Protein AF-A0A527YHY5-F1 (afdb_monomer)

Foldseek 3Di:
DDDDPVCVLVVLLVCLLVQEEAEDAPVPDDVVSVVSSVVSNYHYDHDHDPCPVVVVDDDPVRVVVVVVVVVVVVVVVVVVD

Structure (mmCIF, N/CA/C/O backbone):
data_AF-A0A527YHY5-F1
#
_entry.id   AF-A0A527YHY5-F1
#
loop_
_atom_site.group_PDB
_atom_site.id
_atom_site.type_symbol
_atom_site.label_atom_id
_atom_site.label_alt_id
_atom_site.label_comp_id
_atom_site.label_asym_id
_atom_site.label_entity_id
_atom_site.label_seq_id
_atom_site.pdbx_PDB_ins_code
_atom_site.Cartn_x
_atom_site.Cartn_y
_atom_site.Cartn_z
_atom_site.occupancy
_atom_site.B_iso_or_equiv
_atom_site.auth_seq_id
_atom_site.auth_comp_id
_atom_site.auth_asym_id
_atom_site.auth_atom_id
_atom_site.pdbx_PDB_model_num
ATOM 1 N N . GLU A 1 1 ? -12.433 -13.206 -0.685 1.00 84.88 1 GLU A N 1
ATOM 2 C CA . GLU A 1 1 ? -13.267 -13.312 -1.899 1.00 84.88 1 GLU A CA 1
ATOM 3 C C . GLU A 1 1 ? -13.006 -12.084 -2.762 1.00 84.88 1 GLU A C 1
ATOM 5 O O . GLU A 1 1 ? -12.360 -11.158 -2.277 1.00 84.88 1 GLU A O 1
ATOM 10 N N . LEU A 1 2 ? -13.388 -12.103 -4.038 1.00 93.25 2 LEU A N 1
ATOM 11 C CA . LEU A 1 2 ? -13.321 -10.902 -4.874 1.00 93.25 2 LEU A CA 1
ATOM 12 C C . LEU A 1 2 ? -14.593 -10.084 -4.639 1.00 93.25 2 LEU A C 1
ATOM 14 O O . LEU A 1 2 ? -15.674 -10.663 -4.578 1.00 93.25 2 LEU A O 1
ATOM 18 N N . HIS A 1 3 ? -14.439 -8.770 -4.507 1.00 94.88 3 HIS A N 1
ATOM 19 C CA . HIS A 1 3 ? -15.526 -7.821 -4.274 1.00 94.88 3 HIS A CA 1
ATOM 20 C C . HIS A 1 3 ? -15.483 -6.719 -5.328 1.00 94.88 3 HIS A C 1
ATOM 22 O O . HIS A 1 3 ? -14.406 -6.376 -5.829 1.00 94.88 3 HIS A O 1
ATOM 28 N N . GLU A 1 4 ? -16.640 -6.139 -5.626 1.00 97.62 4 GLU A N 1
ATOM 29 C CA . GLU A 1 4 ? -16.736 -4.944 -6.452 1.00 97.62 4 GLU A CA 1
ATOM 30 C C . GLU A 1 4 ? -16.147 -3.732 -5.708 1.00 97.62 4 GLU A C 1
ATOM 32 O O . GLU A 1 4 ? -16.291 -3.622 -4.486 1.00 97.62 4 GLU A O 1
ATOM 37 N N . PRO A 1 5 ? -15.522 -2.760 -6.402 1.00 96.94 5 PRO A N 1
ATOM 38 C CA . PRO A 1 5 ? -14.926 -1.593 -5.745 1.00 96.94 5 PRO A CA 1
ATOM 39 C C . PRO A 1 5 ? -15.901 -0.810 -4.852 1.00 96.94 5 PRO A C 1
ATOM 41 O O . PRO A 1 5 ? -15.499 -0.267 -3.825 1.00 96.94 5 PRO A O 1
ATOM 44 N N . GLY A 1 6 ? -17.188 -0.777 -5.219 1.00 97.44 6 GLY A N 1
ATOM 45 C CA . GLY A 1 6 ? -18.241 -0.116 -4.440 1.00 97.44 6 GLY A CA 1
ATOM 46 C C . GLY A 1 6 ? -18.535 -0.773 -3.086 1.00 97.44 6 GLY A C 1
ATOM 47 O O . GLY A 1 6 ? -19.118 -0.135 -2.215 1.00 97.44 6 GLY A O 1
ATOM 48 N N . GLU A 1 7 ? -18.108 -2.018 -2.876 1.00 97.38 7 GLU A N 1
ATOM 49 C CA . GLU A 1 7 ? -18.314 -2.755 -1.625 1.00 97.38 7 GLU A CA 1
ATOM 50 C C . GLU A 1 7 ? -17.215 -2.482 -0.587 1.00 97.38 7 GLU A C 1
ATOM 52 O O . GLU A 1 7 ? -17.341 -2.885 0.569 1.00 97.38 7 GLU A O 1
ATOM 57 N N . PHE A 1 8 ? -16.142 -1.780 -0.969 1.00 96.69 8 PHE A N 1
ATOM 58 C CA . PHE A 1 8 ? -14.941 -1.626 -0.147 1.00 96.69 8 PHE A CA 1
ATOM 59 C C . PHE A 1 8 ? -15.223 -1.045 1.246 1.00 96.69 8 PHE A C 1
ATOM 61 O O . PHE A 1 8 ? -14.787 -1.606 2.253 1.00 96.69 8 PHE A O 1
ATOM 68 N N . GLU A 1 9 ? -15.996 0.043 1.326 1.00 97.06 9 GLU A N 1
ATOM 69 C CA . GLU A 1 9 ? -16.335 0.670 2.611 1.00 97.06 9 GLU A CA 1
ATOM 70 C C . GLU A 1 9 ? -17.227 -0.243 3.471 1.00 97.06 9 GLU A C 1
ATOM 72 O O . GLU A 1 9 ? -17.006 -0.373 4.676 1.00 97.06 9 GLU A O 1
ATOM 77 N N . ALA A 1 10 ? -18.194 -0.934 2.859 1.00 96.88 10 ALA A N 1
ATOM 78 C CA . ALA A 1 10 ? -19.104 -1.829 3.573 1.00 96.88 10 ALA A CA 1
ATOM 79 C C . ALA A 1 10 ? -18.365 -3.027 4.190 1.00 96.88 10 ALA A C 1
ATOM 81 O O . ALA A 1 10 ? -18.617 -3.390 5.341 1.00 96.88 10 ALA A O 1
ATOM 82 N N . VAL A 1 11 ? -17.410 -3.607 3.457 1.00 96.38 11 VAL A N 1
ATOM 83 C CA . VAL A 1 11 ? -16.584 -4.720 3.944 1.00 96.38 11 VAL A CA 1
ATOM 84 C C . VAL A 1 11 ? -15.679 -4.273 5.094 1.00 96.38 11 VAL A C 1
ATOM 86 O O . VAL A 1 11 ? -15.593 -4.966 6.108 1.00 96.38 11 VAL A O 1
ATOM 89 N N . ILE A 1 12 ? -15.043 -3.101 4.993 1.00 96.50 12 ILE A N 1
ATOM 90 C CA . ILE A 1 12 ? -14.212 -2.563 6.083 1.00 96.50 12 ILE A CA 1
ATOM 91 C C . ILE A 1 12 ? -15.050 -2.306 7.337 1.00 96.50 12 ILE A C 1
ATOM 93 O O . ILE A 1 12 ? -14.635 -2.698 8.428 1.00 96.50 12 ILE A O 1
ATOM 97 N N . ALA A 1 13 ? -16.233 -1.703 7.199 1.00 97.31 13 ALA A N 1
ATOM 98 C CA . ALA A 1 13 ? -17.136 -1.468 8.324 1.00 97.31 13 ALA A CA 1
ATOM 99 C C . ALA A 1 13 ? -17.556 -2.782 9.003 1.00 97.31 13 ALA A C 1
ATOM 101 O O . ALA A 1 13 ? -17.558 -2.875 10.231 1.00 97.31 13 ALA A O 1
ATOM 102 N N . ALA A 1 14 ? -17.853 -3.825 8.219 1.00 96.50 14 ALA A N 1
ATOM 103 C CA . ALA A 1 14 ? -18.185 -5.146 8.746 1.00 96.50 14 ALA A CA 1
ATOM 104 C C . ALA A 1 14 ? -17.017 -5.776 9.529 1.00 96.50 14 ALA A C 1
ATOM 106 O O . ALA A 1 14 ? -17.234 -6.331 10.606 1.00 96.50 14 ALA A O 1
ATOM 107 N N . LEU A 1 15 ? -15.779 -5.645 9.033 1.00 96.25 15 LEU A N 1
ATOM 108 C CA . LEU A 1 15 ? -14.577 -6.097 9.743 1.00 96.25 15 LEU A CA 1
ATOM 109 C C . LEU A 1 15 ? -14.359 -5.312 11.044 1.00 96.25 15 LEU A C 1
ATOM 111 O O . LEU A 1 15 ? -14.110 -5.908 12.092 1.00 96.25 15 LEU A O 1
ATOM 115 N N . ALA A 1 16 ? -14.489 -3.986 10.993 1.00 97.62 16 ALA A N 1
ATOM 116 C CA . ALA A 1 16 ? -14.345 -3.108 12.150 1.00 97.62 16 ALA A CA 1
ATOM 117 C C . ALA A 1 16 ? -15.372 -3.429 13.246 1.00 97.62 16 ALA A C 1
ATOM 119 O O . ALA A 1 16 ? -14.992 -3.561 14.407 1.00 97.62 16 ALA A O 1
ATOM 120 N N . LYS A 1 17 ? -16.632 -3.690 12.872 1.00 96.94 17 LYS A N 1
ATOM 121 C CA . LYS A 1 17 ? -17.702 -4.100 13.797 1.00 96.94 17 LYS A CA 1
ATOM 122 C C . LYS A 1 17 ? -17.383 -5.394 14.551 1.00 96.94 17 LYS A C 1
ATOM 124 O O . LYS A 1 17 ? -17.863 -5.593 15.664 1.00 96.94 17 LYS A O 1
ATOM 129 N N . GLY A 1 18 ? -16.556 -6.263 13.968 1.00 94.38 18 GLY A N 1
ATOM 130 C CA . GLY A 1 18 ? -16.013 -7.454 14.626 1.00 94.38 18 GLY A CA 1
ATOM 131 C C . GLY A 1 18 ? -14.882 -7.174 15.628 1.00 94.38 18 GLY A C 1
ATOM 132 O O . GLY A 1 18 ? -14.313 -8.123 16.162 1.00 94.38 18 GLY A O 1
ATOM 133 N N . GLY A 1 19 ? -14.523 -5.908 15.870 1.00 92.38 19 GLY A N 1
ATOM 134 C CA . GLY A 1 19 ? -13.405 -5.503 16.727 1.00 92.38 19 GLY A CA 1
ATOM 135 C C . GLY A 1 19 ? -12.032 -5.669 16.069 1.00 92.38 19 GLY A C 1
ATOM 136 O O . GLY A 1 19 ? -11.024 -5.823 16.764 1.00 92.38 19 GLY A O 1
ATOM 137 N N . ALA A 1 20 ? -11.972 -5.694 14.733 1.00 95.81 20 ALA A N 1
ATOM 138 C CA . ALA A 1 20 ? -10.722 -5.900 14.011 1.00 95.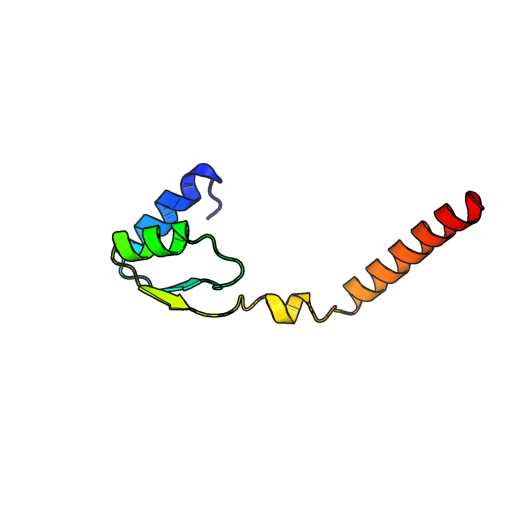81 20 ALA A CA 1
ATOM 139 C C . ALA A 1 20 ? -9.703 -4.781 14.280 1.00 95.81 20 ALA A C 1
ATOM 141 O O . ALA A 1 20 ? -10.042 -3.598 14.380 1.00 95.81 20 ALA A O 1
ATOM 142 N N . LYS A 1 21 ? -8.423 -5.168 14.324 1.00 97.69 21 LYS A N 1
ATOM 143 C CA . LYS A 1 21 ? -7.297 -4.233 14.302 1.00 97.69 21 LYS A CA 1
ATOM 144 C C . LYS A 1 21 ? -6.770 -4.122 12.877 1.00 97.69 21 LYS A C 1
ATOM 146 O O . LYS A 1 21 ? -6.291 -5.111 12.327 1.00 97.69 21 LYS A O 1
ATOM 151 N N . ILE A 1 22 ? -6.871 -2.940 12.283 1.00 97.25 22 ILE A N 1
ATOM 152 C CA . ILE A 1 22 ? -6.577 -2.708 10.867 1.00 97.25 22 ILE A CA 1
ATOM 153 C C . ILE A 1 22 ? -5.365 -1.789 10.762 1.00 97.25 22 ILE A C 1
ATOM 155 O O . ILE A 1 22 ? -5.381 -0.665 11.258 1.00 97.25 22 ILE A O 1
ATOM 159 N N . ALA A 1 23 ? -4.300 -2.277 10.128 1.00 97.69 23 ALA A N 1
ATOM 160 C CA . ALA A 1 23 ? -3.107 -1.479 9.891 1.00 97.69 23 ALA A CA 1
ATOM 161 C C . ALA A 1 23 ? -3.324 -0.513 8.722 1.00 97.69 23 ALA A C 1
ATOM 163 O O . ALA A 1 23 ? -3.694 -0.947 7.631 1.00 97.69 23 ALA A O 1
ATOM 164 N N . LEU A 1 24 ? -3.074 0.777 8.947 1.00 97.56 24 LEU A N 1
ATOM 165 C CA . LEU A 1 24 ? -3.129 1.817 7.924 1.00 97.56 24 LEU A CA 1
ATOM 166 C C . LEU A 1 24 ? -1.785 2.550 7.865 1.00 97.56 24 LEU A C 1
ATOM 168 O O . LEU A 1 24 ? -1.251 2.983 8.892 1.00 97.56 24 LEU A O 1
ATOM 172 N N . ASP A 1 25 ? -1.254 2.696 6.650 1.00 97.19 25 ASP A N 1
ATOM 173 C CA . ASP A 1 25 ? -0.063 3.507 6.400 1.00 97.19 25 ASP A CA 1
ATOM 174 C C . ASP A 1 25 ? -0.446 4.995 6.459 1.00 97.19 25 ASP A C 1
ATOM 176 O O . ASP A 1 25 ? -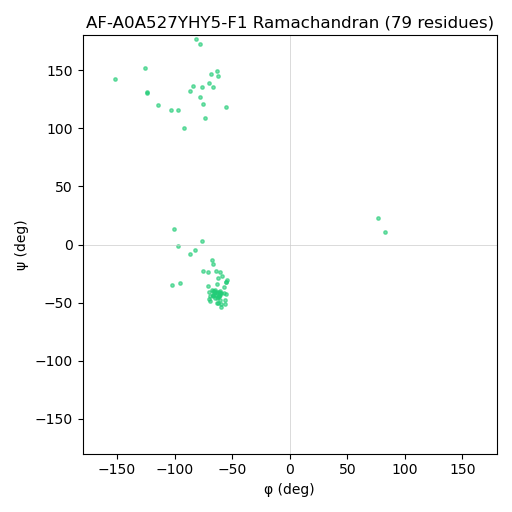1.282 5.425 5.662 1.00 97.19 25 ASP A O 1
ATOM 180 N N . PRO A 1 26 ? 0.155 5.796 7.359 1.00 94.38 26 PRO A N 1
ATOM 181 C CA . PRO A 1 26 ? -0.222 7.198 7.553 1.00 94.38 26 PRO A CA 1
ATOM 182 C C . PRO A 1 26 ? 0.116 8.106 6.361 1.00 94.38 26 PRO A C 1
ATOM 184 O O . PRO A 1 26 ? -0.339 9.244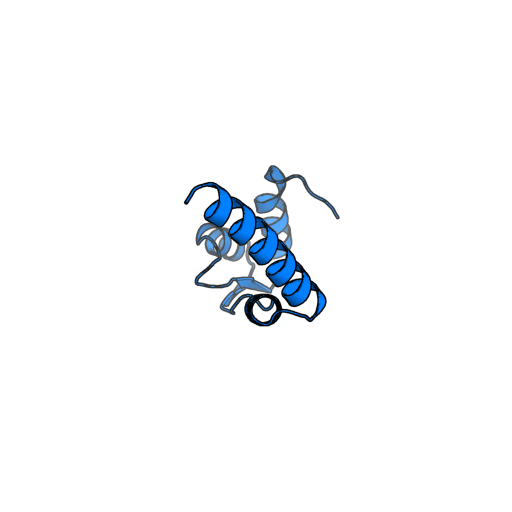 6.316 1.00 94.38 26 PRO A O 1
ATOM 187 N N . VAL A 1 27 ? 0.937 7.639 5.417 1.00 95.19 27 VAL A N 1
ATOM 18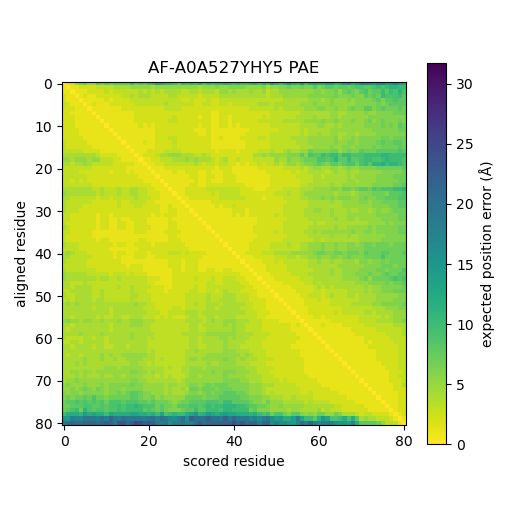8 C CA . VAL A 1 27 ? 1.318 8.376 4.205 1.00 95.19 27 VAL A CA 1
ATOM 189 C C . VAL A 1 27 ? 0.437 7.988 3.017 1.00 95.19 27 VAL A C 1
ATOM 191 O O . VAL A 1 27 ? 0.185 8.822 2.151 1.00 95.19 27 VAL A O 1
ATOM 194 N N . LEU A 1 28 ? -0.010 6.729 2.947 1.00 95.50 28 LEU A N 1
ATOM 195 C CA . LEU A 1 28 ? -0.725 6.196 1.779 1.00 95.50 28 LEU A CA 1
ATOM 196 C C . LEU A 1 28 ? -2.239 6.090 1.973 1.00 95.50 28 LEU A C 1
ATOM 198 O O . LEU A 1 28 ? -2.985 6.239 1.005 1.00 95.50 28 LEU A O 1
ATOM 202 N N . ALA A 1 29 ? -2.702 5.775 3.184 1.00 96.44 29 ALA A N 1
ATOM 203 C CA . ALA A 1 29 ? -4.116 5.539 3.437 1.00 96.44 29 ALA A CA 1
ATOM 204 C C . ALA A 1 29 ? -4.893 6.859 3.481 1.00 96.44 29 ALA A C 1
ATOM 206 O O . ALA A 1 29 ? -4.483 7.826 4.121 1.00 96.44 29 ALA A O 1
ATOM 207 N N . ALA A 1 30 ? -6.057 6.886 2.831 1.00 96.69 30 ALA A N 1
ATOM 208 C CA . ALA A 1 30 ? -6.972 8.012 2.951 1.00 96.69 30 ALA A CA 1
ATOM 209 C C . ALA A 1 30 ? -7.533 8.086 4.378 1.00 96.69 30 ALA A C 1
ATOM 211 O O . ALA A 1 30 ? -8.001 7.081 4.914 1.00 96.69 30 ALA A O 1
ATOM 212 N N . GLU A 1 31 ? -7.580 9.290 4.950 1.00 96.75 31 GLU A N 1
ATOM 213 C CA . GLU A 1 31 ? -8.095 9.536 6.307 1.00 96.75 31 GLU A CA 1
ATOM 214 C C . GLU A 1 31 ? -9.519 8.994 6.519 1.00 96.75 31 GLU A C 1
ATOM 216 O O . GLU A 1 31 ? -9.861 8.522 7.603 1.00 96.75 31 GLU A O 1
ATOM 221 N N . LYS A 1 32 ? -10.339 8.959 5.458 1.00 97.12 32 LYS A N 1
ATOM 222 C CA . LYS A 1 32 ? -11.685 8.373 5.503 1.00 97.12 32 LYS A CA 1
ATOM 223 C C . LYS A 1 32 ? -11.684 6.919 5.993 1.00 97.12 32 LYS A C 1
ATOM 225 O O . LYS A 1 32 ? -12.633 6.513 6.654 1.00 97.12 32 LYS A O 1
ATOM 230 N N . LEU A 1 33 ? -10.634 6.144 5.715 1.00 97.44 33 LEU A N 1
ATOM 231 C CA . LEU A 1 33 ? -10.528 4.761 6.186 1.00 97.44 33 LEU A CA 1
ATOM 232 C C . LEU A 1 33 ? -10.284 4.685 7.693 1.00 97.44 33 LEU A C 1
ATOM 234 O O . LEU A 1 33 ? -10.829 3.794 8.337 1.00 97.44 33 LEU A O 1
ATOM 238 N N . ARG A 1 34 ? -9.521 5.624 8.267 1.00 97.62 34 ARG A N 1
ATOM 239 C CA . ARG A 1 34 ? -9.325 5.700 9.719 1.00 97.62 34 ARG A CA 1
ATOM 240 C C . ARG A 1 34 ? -10.655 5.972 10.418 1.00 97.62 34 ARG A C 1
ATOM 242 O O . ARG A 1 34 ? -11.038 5.211 11.300 1.00 97.62 34 ARG A O 1
ATOM 249 N N . ILE A 1 35 ? -11.375 6.992 9.941 1.00 97.69 35 ILE A N 1
ATOM 250 C CA . ILE A 1 35 ? -12.711 7.364 10.431 1.00 97.69 35 ILE A CA 1
ATOM 251 C C . ILE A 1 35 ? -13.664 6.168 10.333 1.00 97.69 35 ILE A C 1
ATOM 253 O O . ILE A 1 35 ? -14.266 5.779 11.323 1.00 97.69 35 ILE A O 1
ATOM 257 N N . LEU A 1 36 ? -13.739 5.522 9.165 1.00 97.94 36 LEU A N 1
ATOM 258 C CA . LEU A 1 36 ? -14.618 4.375 8.937 1.00 97.94 36 LEU A CA 1
ATOM 259 C C . LEU A 1 36 ? -14.354 3.219 9.914 1.00 97.94 36 LEU A C 1
ATOM 261 O O . LEU A 1 36 ? -15.302 2.600 10.395 1.00 97.94 36 LEU A O 1
ATOM 265 N N . VAL A 1 37 ? -13.086 2.913 10.197 1.00 98.12 37 VAL A N 1
ATOM 266 C CA . VAL A 1 37 ? -12.715 1.841 11.129 1.00 98.12 37 VAL A CA 1
ATOM 267 C C . VAL A 1 37 ? -13.074 2.210 12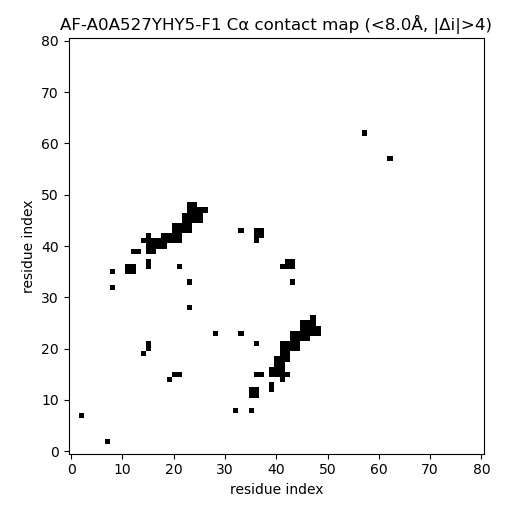.567 1.00 98.12 37 VAL A C 1
ATOM 269 O O . VAL A 1 37 ? -13.697 1.403 13.256 1.00 98.12 37 VAL A O 1
ATOM 272 N N . GLU A 1 38 ? -12.703 3.407 13.019 1.00 97.12 38 GLU A N 1
ATOM 273 C CA . GLU A 1 38 ? -12.942 3.857 14.395 1.00 97.12 38 GLU A CA 1
ATOM 274 C C . GLU A 1 38 ? -14.443 4.038 14.688 1.00 97.12 38 GLU A C 1
ATOM 276 O O . GLU A 1 38 ? -14.930 3.529 15.699 1.00 97.12 38 GLU A O 1
ATOM 281 N N . ASP A 1 39 ? -15.203 4.648 13.771 1.00 97.94 39 ASP A N 1
ATOM 282 C CA . ASP A 1 39 ? -16.652 4.873 13.912 1.00 97.94 39 ASP A CA 1
ATOM 283 C C . ASP A 1 39 ? -17.458 3.563 13.958 1.00 97.94 39 ASP A C 1
ATOM 285 O O . ASP A 1 39 ? -18.570 3.525 14.486 1.00 97.94 39 ASP A O 1
ATOM 289 N N . ASN A 1 40 ? -16.901 2.469 13.427 1.00 98.06 40 ASN A N 1
ATOM 290 C CA . ASN A 1 40 ? -17.519 1.142 13.446 1.00 98.06 40 ASN A CA 1
ATOM 291 C C . ASN A 1 40 ? -16.945 0.221 14.537 1.00 98.06 40 ASN A C 1
ATOM 293 O O . ASN A 1 40 ? -17.210 -0.979 14.518 1.00 98.06 40 ASN A O 1
ATOM 297 N N . GLY A 1 41 ? -16.192 0.756 15.504 1.00 96.69 41 GLY A N 1
ATOM 298 C CA . GLY A 1 41 ? -15.716 0.009 16.676 1.00 96.69 41 GLY A CA 1
ATOM 299 C C . GLY A 1 41 ? -14.451 -0.827 16.449 1.00 96.69 41 GLY A C 1
ATOM 300 O O . GLY A 1 41 ? -14.084 -1.630 17.310 1.00 96.69 41 GLY A O 1
ATOM 301 N N . GLY A 1 42 ? -13.775 -0.642 15.314 1.00 97.75 42 GLY A N 1
ATOM 302 C CA . GLY A 1 42 ? -12.459 -1.216 15.054 1.00 97.75 42 GLY A CA 1
ATOM 303 C C . GLY A 1 42 ? -11.333 -0.393 15.682 1.00 97.75 42 GLY A C 1
ATOM 304 O O . GLY A 1 42 ? -11.539 0.664 16.272 1.00 97.75 42 GLY A O 1
ATOM 305 N N . THR A 1 43 ? -10.098 -0.875 15.550 1.00 98.38 43 THR A N 1
ATOM 306 C CA . THR A 1 43 ? -8.899 -0.148 15.995 1.00 98.38 43 THR A CA 1
ATOM 307 C C . THR A 1 43 ? -7.928 0.014 14.842 1.00 98.38 43 THR A C 1
ATOM 309 O O . THR A 1 43 ? -7.563 -0.967 14.194 1.00 98.38 43 THR A O 1
ATOM 312 N N . VAL A 1 44 ? -7.448 1.232 14.617 1.00 98.00 44 VAL A N 1
ATOM 313 C CA . VAL A 1 44 ? -6.404 1.482 13.623 1.00 98.00 44 VAL A CA 1
ATOM 314 C C . VAL A 1 44 ? -5.024 1.275 14.241 1.00 98.00 44 VAL A C 1
ATOM 316 O O . VAL A 1 44 ? -4.725 1.778 15.322 1.00 98.00 44 VAL A O 1
ATOM 319 N N . ILE A 1 45 ? -4.170 0.529 13.542 1.00 98.00 45 ILE A N 1
ATOM 320 C CA . ILE A 1 45 ? -2.742 0.413 13.842 1.00 98.00 45 ILE A CA 1
ATOM 321 C C . ILE A 1 45 ? -1.987 1.279 12.837 1.00 98.00 45 ILE A C 1
ATOM 323 O O . ILE A 1 45 ? -1.979 0.990 11.643 1.00 98.00 45 ILE A O 1
ATOM 327 N N . THR A 1 46 ? -1.306 2.317 13.310 1.00 97.25 46 THR A N 1
ATOM 328 C CA . THR A 1 46 ? -0.430 3.117 12.450 1.00 97.25 46 THR A CA 1
ATOM 329 C C . THR A 1 46 ? 0.837 2.327 12.135 1.00 97.25 46 THR A C 1
ATOM 331 O O . THR A 1 46 ? 1.676 2.123 13.013 1.00 97.25 46 THR A O 1
ATOM 334 N N . ALA A 1 47 ? 0.987 1.873 10.892 1.00 96.44 47 ALA A N 1
ATOM 335 C CA . ALA A 1 47 ? 2.149 1.102 10.458 1.00 96.44 47 ALA A CA 1
ATOM 336 C C . ALA A 1 47 ? 2.419 1.310 8.960 1.00 96.44 47 ALA A C 1
ATOM 338 O O . ALA A 1 47 ? 1.466 1.385 8.189 1.00 96.44 47 ALA A O 1
ATOM 339 N N . PRO A 1 48 ? 3.690 1.382 8.522 1.00 96.25 48 PRO A N 1
ATOM 340 C CA . PRO A 1 48 ? 4.009 1.500 7.102 1.00 96.25 48 PRO A CA 1
ATOM 341 C C . PRO A 1 48 ? 3.541 0.265 6.317 1.00 96.25 48 PRO A C 1
ATOM 343 O O . PRO A 1 48 ? 3.574 -0.848 6.844 1.00 96.25 48 PRO A O 1
ATOM 346 N N . ASP A 1 49 ? 3.175 0.448 5.045 1.00 95.62 49 ASP A N 1
ATOM 347 C CA . ASP A 1 49 ? 2.784 -0.651 4.155 1.00 95.62 49 ASP A CA 1
ATOM 348 C C . ASP A 1 49 ? 3.910 -1.706 4.099 1.00 95.62 49 ASP A C 1
ATOM 350 O O . ASP A 1 49 ? 5.023 -1.396 3.644 1.00 95.62 49 ASP A O 1
ATOM 354 N N . PRO A 1 50 ? 3.655 -2.962 4.518 1.00 95.31 50 PRO A N 1
ATOM 355 C CA . PRO A 1 50 ? 4.670 -4.012 4.529 1.00 95.31 50 PRO A CA 1
ATOM 356 C C . PRO A 1 50 ? 5.226 -4.311 3.133 1.00 95.31 50 PRO A C 1
ATOM 358 O O . PRO A 1 50 ? 6.360 -4.772 3.006 1.00 95.31 50 PRO A O 1
ATOM 361 N N . ALA A 1 51 ? 4.474 -4.018 2.071 1.00 95.56 51 ALA A N 1
ATOM 362 C CA . ALA A 1 51 ? 4.907 -4.221 0.698 1.00 95.56 51 ALA A CA 1
ATOM 363 C C . ALA A 1 51 ? 5.800 -3.084 0.159 1.00 95.56 51 ALA A C 1
ATOM 365 O O . ALA A 1 51 ? 6.355 -3.206 -0.938 1.00 95.56 51 ALA A O 1
ATOM 366 N N . ARG A 1 52 ? 6.013 -2.003 0.926 1.00 94.88 52 ARG A N 1
ATOM 367 C CA . ARG A 1 52 ? 6.887 -0.884 0.544 1.00 94.88 52 ARG A CA 1
ATOM 368 C C . ARG A 1 52 ? 8.331 -1.327 0.293 1.00 94.88 52 ARG A C 1
ATOM 370 O O . ARG A 1 52 ? 8.875 -1.015 -0.764 1.00 94.88 52 ARG A O 1
ATOM 377 N N . ILE A 1 53 ? 8.948 -2.054 1.230 1.00 94.88 53 ILE A N 1
ATOM 378 C CA . ILE A 1 53 ? 10.345 -2.514 1.100 1.00 94.88 53 ILE A CA 1
ATOM 379 C C . ILE A 1 53 ? 10.494 -3.605 0.025 1.00 94.88 53 ILE A C 1
ATOM 381 O O . ILE A 1 53 ? 11.365 -3.450 -0.833 1.00 94.88 53 ILE A O 1
ATOM 385 N N . PRO A 1 54 ? 9.638 -4.648 -0.025 1.00 96.06 54 PRO A N 1
ATOM 386 C CA . PRO A 1 54 ? 9.702 -5.657 -1.080 1.00 96.06 54 PRO A CA 1
ATOM 387 C C . PRO A 1 54 ? 9.615 -5.080 -2.496 1.00 96.06 54 PRO A C 1
ATOM 389 O O . PRO A 1 54 ? 10.400 -5.465 -3.350 1.00 96.06 54 PRO A O 1
ATOM 392 N N . ARG A 1 55 ? 8.725 -4.111 -2.757 1.00 94.88 55 ARG A N 1
ATOM 393 C CA . ARG A 1 55 ? 8.634 -3.469 -4.086 1.00 94.88 55 ARG A CA 1
ATOM 394 C C . ARG A 1 55 ? 9.770 -2.472 -4.354 1.00 94.88 55 ARG A C 1
ATOM 396 O O . ARG A 1 55 ? 10.071 -2.148 -5.508 1.00 94.88 55 ARG A O 1
ATOM 403 N N . ALA A 1 56 ? 10.410 -1.942 -3.310 1.00 96.62 56 ALA A N 1
ATOM 404 C CA . ALA A 1 56 ? 11.572 -1.071 -3.462 1.00 96.62 56 ALA A CA 1
ATOM 405 C C . ALA A 1 56 ? 12.799 -1.859 -3.950 1.00 96.62 56 ALA A C 1
ATOM 407 O O . ALA A 1 56 ? 13.491 -1.385 -4.858 1.00 96.62 56 ALA A O 1
ATOM 408 N N . THR A 1 57 ? 13.010 -3.067 -3.424 1.00 97.69 57 THR A N 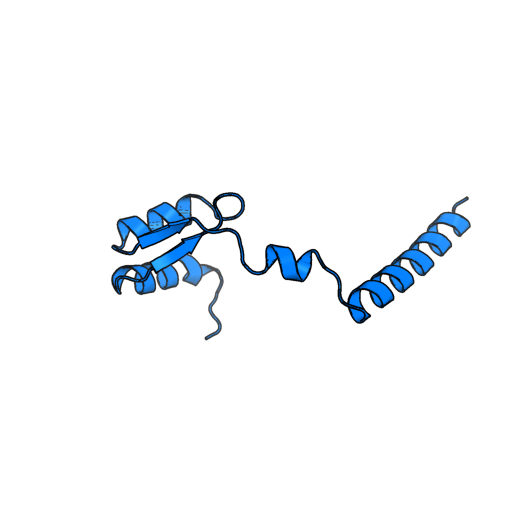1
ATOM 409 C CA . THR A 1 57 ? 14.129 -3.953 -3.770 1.00 97.69 57 THR A CA 1
ATOM 410 C C . THR A 1 57 ? 13.747 -4.908 -4.899 1.00 97.69 57 THR A C 1
ATOM 412 O O . THR A 1 57 ? 13.095 -5.921 -4.676 1.00 97.69 57 THR A O 1
ATOM 415 N N . LYS A 1 58 ? 14.170 -4.595 -6.126 1.00 97.50 58 LYS A N 1
ATOM 416 C CA . LYS A 1 58 ? 13.769 -5.357 -7.318 1.00 97.50 58 LYS A CA 1
ATOM 417 C C . LYS A 1 58 ? 14.421 -6.733 -7.308 1.00 97.50 58 LYS A C 1
ATOM 419 O O . LYS A 1 58 ? 15.611 -6.862 -7.019 1.00 97.50 58 LYS A O 1
ATOM 424 N N . ASN A 1 59 ? 13.661 -7.746 -7.693 1.00 98.00 59 ASN A N 1
ATOM 425 C 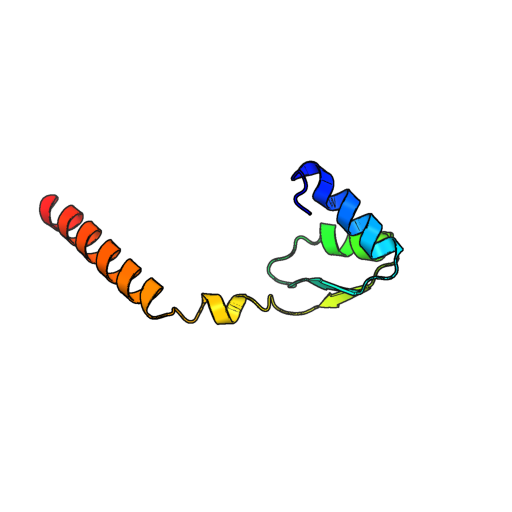CA . ASN A 1 59 ? 14.189 -9.076 -7.945 1.00 98.00 59 ASN A CA 1
ATOM 426 C C . ASN A 1 59 ? 14.885 -9.150 -9.320 1.00 98.00 59 ASN A C 1
ATOM 428 O O . ASN A 1 59 ? 14.839 -8.226 -10.138 1.00 98.00 59 ASN A O 1
ATOM 432 N N . GLN A 1 60 ? 15.539 -10.279 -9.598 1.00 98.44 60 GLN A N 1
ATOM 433 C CA . GLN A 1 60 ? 16.315 -10.442 -10.828 1.00 98.44 60 GLN A CA 1
ATOM 434 C C . GLN A 1 60 ? 15.459 -10.365 -12.104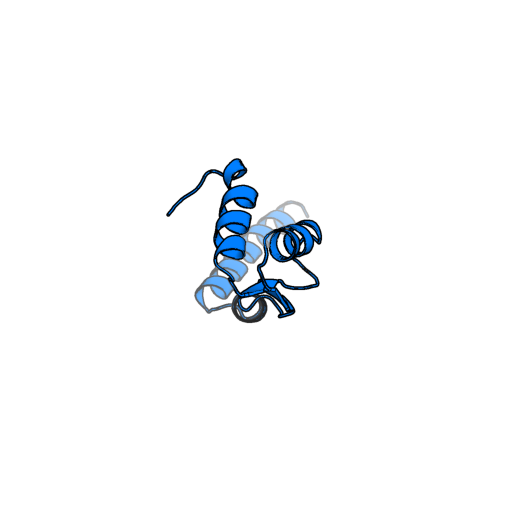 1.00 98.44 60 GLN A C 1
ATOM 436 O O . GLN A 1 60 ? 15.927 -9.851 -13.124 1.00 98.44 60 GLN A O 1
ATOM 441 N N . ALA A 1 61 ? 14.215 -10.850 -12.060 1.00 98.50 61 ALA A N 1
ATOM 442 C CA . ALA A 1 61 ? 13.302 -10.796 -13.197 1.00 98.50 61 ALA A CA 1
ATOM 443 C C . ALA A 1 61 ? 12.870 -9.351 -13.494 1.00 98.50 61 ALA A C 1
ATOM 445 O O . ALA A 1 61 ? 12.936 -8.922 -14.645 1.00 98.50 61 ALA A O 1
ATOM 446 N N . GLU A 1 62 ? 12.528 -8.574 -12.464 1.00 98.56 62 GLU A N 1
ATOM 447 C CA . GLU A 1 62 ? 12.181 -7.152 -12.582 1.00 98.56 62 GLU A CA 1
ATOM 448 C C . GLU A 1 62 ? 13.351 -6.326 -13.131 1.00 98.56 62 GLU A C 1
ATOM 450 O O . GLU A 1 62 ? 13.169 -5.528 -14.051 1.00 98.56 62 GLU A O 1
ATOM 455 N N . ILE A 1 63 ? 14.574 -6.562 -12.638 1.00 98.62 63 ILE A N 1
ATOM 456 C CA . ILE A 1 63 ? 15.790 -5.895 -13.137 1.00 98.62 63 ILE A CA 1
ATOM 457 C C . ILE A 1 63 ? 16.019 -6.215 -14.620 1.00 98.62 63 ILE A C 1
ATOM 459 O O . ILE A 1 63 ? 16.330 -5.326 -15.417 1.00 98.62 63 ILE A O 1
ATOM 463 N N . ASN A 1 64 ? 15.869 -7.481 -15.012 1.00 98.69 64 ASN A N 1
ATOM 464 C CA . ASN A 1 64 ? 16.034 -7.894 -16.405 1.00 98.69 64 ASN A CA 1
ATOM 465 C C . ASN A 1 64 ? 14.957 -7.278 -17.309 1.00 98.69 64 ASN A C 1
ATOM 467 O O . ASN A 1 64 ? 15.279 -6.814 -18.407 1.00 98.69 64 ASN A O 1
ATOM 471 N N . GLY A 1 65 ? 13.713 -7.207 -16.826 1.00 98.69 65 GLY A N 1
ATOM 472 C CA . GLY A 1 65 ? 12.607 -6.528 -17.497 1.00 98.69 65 GLY A CA 1
ATOM 473 C C . GLY A 1 65 ? 12.879 -5.037 -17.702 1.00 98.69 65 GLY A C 1
ATOM 474 O O . GLY A 1 65 ? 12.774 -4.546 -18.826 1.00 98.69 65 GLY A O 1
ATOM 475 N N . ALA A 1 66 ? 13.329 -4.334 -16.659 1.00 98.56 66 ALA A N 1
ATOM 476 C CA . ALA A 1 66 ? 13.683 -2.916 -16.733 1.00 98.56 66 ALA A CA 1
ATOM 477 C C . ALA A 1 66 ? 14.818 -2.656 -17.739 1.00 98.56 66 ALA A C 1
ATOM 479 O O . ALA A 1 66 ? 14.725 -1.752 -18.568 1.00 98.56 66 ALA A O 1
ATOM 480 N N . ARG A 1 67 ? 15.865 -3.494 -17.751 1.00 98.62 67 ARG A N 1
ATOM 481 C CA . ARG A 1 67 ? 16.951 -3.401 -18.748 1.00 98.62 67 ARG A CA 1
ATOM 482 C C . ARG A 1 67 ? 16.446 -3.596 -20.177 1.00 98.62 67 ARG A C 1
ATOM 484 O O . ARG A 1 67 ? 16.908 -2.911 -21.087 1.00 98.62 67 ARG A O 1
ATOM 491 N N . ALA A 1 68 ? 15.528 -4.536 -20.395 1.00 98.69 68 ALA A N 1
ATOM 492 C CA . ALA A 1 68 ? 14.932 -4.757 -21.710 1.00 98.69 68 ALA A CA 1
ATOM 493 C C . ALA A 1 68 ? 14.051 -3.577 -22.152 1.00 98.69 68 ALA A C 1
ATOM 495 O O . ALA A 1 68 ? 14.108 -3.193 -23.320 1.00 98.69 68 ALA A O 1
ATOM 496 N N . ALA A 1 69 ? 13.285 -2.980 -21.233 1.00 98.50 69 ALA A N 1
ATOM 497 C CA . ALA A 1 69 ? 12.529 -1.756 -21.488 1.00 98.50 69 ALA A CA 1
ATOM 498 C C . ALA A 1 69 ? 13.459 -0.601 -21.891 1.00 98.50 69 ALA A C 1
ATOM 500 O O . ALA A 1 69 ? 13.333 -0.097 -23.002 1.00 98.50 69 ALA A O 1
ATOM 501 N N . HIS A 1 70 ? 14.487 -0.305 -21.088 1.00 98.44 70 HIS A N 1
ATOM 502 C CA . HIS A 1 70 ? 15.448 0.760 -21.387 1.00 98.44 70 HIS A CA 1
ATOM 503 C C . HIS A 1 70 ? 16.161 0.597 -22.734 1.00 98.44 70 HIS A C 1
ATOM 505 O O . HIS A 1 70 ? 16.406 1.591 -23.410 1.00 98.44 70 HIS A O 1
ATOM 511 N N . ARG A 1 71 ? 16.487 -0.632 -23.163 1.00 98.31 71 ARG A N 1
ATOM 512 C CA . ARG A 1 71 ? 17.074 -0.854 -24.497 1.00 98.31 71 ARG A CA 1
ATOM 513 C C . ARG A 1 71 ? 16.123 -0.462 -25.628 1.00 98.31 71 ARG A C 1
ATOM 515 O O . ARG A 1 71 ? 16.573 0.115 -26.613 1.00 98.31 71 ARG A O 1
ATOM 522 N N . ARG A 1 72 ? 14.829 -0.779 -25.500 1.00 98.00 72 ARG A N 1
ATOM 523 C CA . ARG A 1 72 ? 13.812 -0.391 -26.491 1.00 98.00 72 ARG A CA 1
ATOM 524 C C . ARG A 1 72 ? 13.622 1.122 -26.507 1.00 98.00 72 ARG A C 1
ATOM 526 O O . ARG A 1 72 ? 13.629 1.710 -27.584 1.00 98.00 72 ARG A O 1
ATOM 533 N N . ASP A 1 73 ? 13.545 1.732 -25.327 1.00 98.06 73 ASP A N 1
ATOM 534 C CA . ASP A 1 73 ? 13.389 3.181 -25.188 1.00 98.06 73 ASP A CA 1
ATOM 535 C C . ASP A 1 73 ? 14.598 3.923 -25.771 1.00 98.06 73 ASP A C 1
ATOM 537 O O . ASP A 1 73 ? 14.440 4.842 -26.570 1.00 98.06 73 ASP A O 1
ATOM 541 N N . GLY A 1 74 ? 15.817 3.475 -25.458 1.00 97.69 74 GLY A N 1
ATOM 542 C CA . GLY A 1 74 ? 17.046 4.059 -25.994 1.00 97.69 74 GLY A CA 1
ATOM 543 C C . GLY A 1 74 ? 17.138 3.972 -27.519 1.00 97.69 74 GLY A C 1
ATOM 544 O O . GLY A 1 74 ? 17.538 4.941 -28.160 1.00 97.69 74 GLY A O 1
ATOM 545 N N . ALA A 1 75 ? 16.714 2.853 -28.116 1.00 97.56 75 ALA A N 1
ATOM 546 C CA . ALA A 1 75 ? 16.656 2.717 -29.571 1.00 97.56 75 ALA A CA 1
ATOM 547 C C . ALA A 1 75 ? 15.639 3.683 -30.206 1.00 97.56 75 ALA A C 1
ATOM 549 O O . ALA A 1 75 ? 15.915 4.257 -31.259 1.00 97.56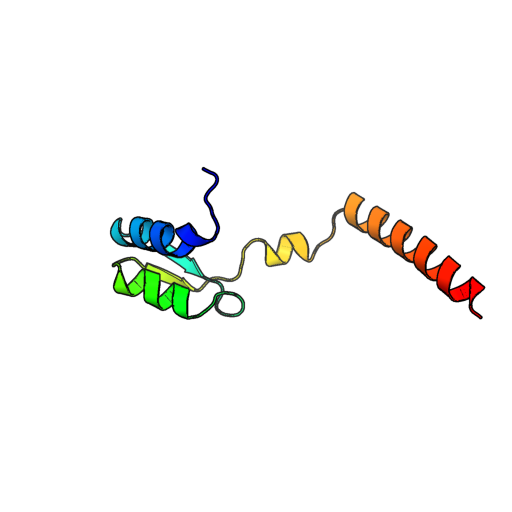 75 ALA A O 1
ATOM 550 N N . ALA A 1 76 ? 14.482 3.887 -29.565 1.00 96.44 76 ALA A N 1
ATOM 551 C CA . ALA A 1 76 ? 13.483 4.848 -30.027 1.00 96.44 76 ALA A CA 1
ATOM 552 C C . ALA A 1 76 ? 14.003 6.293 -29.962 1.00 96.44 76 ALA A C 1
ATOM 554 O O . ALA A 1 76 ? 13.832 7.035 -30.926 1.00 96.44 76 ALA A O 1
ATOM 555 N N . VAL A 1 77 ? 14.687 6.667 -28.873 1.00 96.94 77 VAL A N 1
ATOM 556 C CA . VAL A 1 77 ? 15.315 7.991 -28.728 1.00 96.94 77 VAL A CA 1
ATOM 557 C C . VAL A 1 77 ? 16.389 8.201 -29.793 1.00 96.94 77 VAL A C 1
ATOM 559 O O . VAL A 1 77 ? 16.338 9.196 -30.503 1.00 96.94 77 VAL A O 1
ATOM 562 N N . ALA A 1 78 ? 17.318 7.254 -29.962 1.00 96.38 78 ALA A N 1
ATOM 563 C CA . ALA A 1 78 ? 18.420 7.380 -30.918 1.00 96.38 78 ALA A CA 1
ATOM 564 C C . ALA A 1 78 ? 17.959 7.493 -32.379 1.00 96.38 78 ALA A C 1
ATOM 566 O O . ALA A 1 78 ? 18.641 8.110 -33.185 1.00 96.38 78 ALA A O 1
ATOM 567 N N . LYS A 1 79 ? 16.804 6.915 -32.728 1.00 92.50 79 LYS A N 1
ATOM 568 C CA . LYS A 1 79 ? 16.208 7.041 -34.066 1.00 92.50 79 LYS A CA 1
ATOM 569 C C . LYS A 1 79 ? 15.646 8.445 -34.345 1.00 92.50 79 LYS A C 1
ATOM 571 O O . LYS A 1 79 ? 15.458 8.792 -35.507 1.00 92.50 79 LYS A O 1
ATOM 576 N N . LEU A 1 80 ? 15.309 9.203 -33.300 1.00 84.19 80 LEU A N 1
ATOM 577 C CA . LEU A 1 80 ? 14.735 10.550 -33.387 1.00 84.19 80 LEU A CA 1
ATOM 578 C C . LEU A 1 80 ? 15.795 11.664 -33.241 1.00 84.19 80 LEU A C 1
ATOM 580 O O . LEU A 1 80 ? 15.440 12.840 -33.297 1.00 84.19 80 LEU A O 1
ATOM 584 N N . LEU A 1 81 ? 17.067 11.302 -33.041 1.00 71.31 81 LEU A N 1
ATOM 585 C CA . LEU A 1 81 ? 18.224 12.208 -33.020 1.00 71.31 81 LEU A CA 1
ATOM 586 C C . LEU A 1 81 ? 18.864 12.299 -34.409 1.00 71.31 81 LEU A C 1
ATOM 588 O O . LEU A 1 81 ? 19.332 13.408 -34.745 1.00 71.31 81 LEU A O 1
#

Mean predicted aligned error: 3.82 Å

Nearest PDB structures (foldseek):
  7mod-assembly1_A  TM=5.969E-01  e=1.485E+00  Arabidopsis thaliana
  7moj-assembly2_B  TM=4.977E-01  e=1.210E+00  Arabidopsis thaliana
  6byf-assembly6_F  TM=5.128E-01  e=2.236E+00  Saccharomyces cerevisiae S288C
  6e3b-assembly11_K  TM=5.337E-01  e=2.937E+00  Saccharomyces cerevisiae

pLDDT: mean 96.32, std 3.66, range [71.31, 98.69]

Radius of gyration: 20.28 Å; Cα contacts (8 Å, |Δi|>4): 65; chains: 1; bounding box: 38×26×51 Å

Secondary structure (DSSP, 8-state):
----GGGHHHHHHHHHHTT-EEEE-TTTS-HHHHHHHHHTT-EEEE---TTHHHHHS--HHHHHHHHHHHHHHHHHHHHT-

Solvent-accessible surface area (backbone atoms only — not comparable to full-atom values): 4796 Å² total; per-residue (Å²): 134,92,75,61,81,87,45,52,66,61,53,47,33,55,45,9,59,72,57,35,76,44,75,40,23,87,87,77,50,61,68,68,56,55,51,46,25,47,80,32,59,18,42,77,38,85,42,75,60,80,62,55,61,60,71,68,57,70,52,72,67,55,51,52,49,51,54,53,49,51,54,54,51,51,52,58,53,61,74,75,108

Sequence (81 aa):
ELHEPGEFEAVIAALAKGGAKIALDPVLAAEKLRILVEDNGGTVITAPDPARIPRATKNQAEINGARAAHRRDGAAVAKLL